Protein AF-A0A4P7YX03-F1 (afdb_monomer_lite)

Structure (mmCIF, N/CA/C/O backbone):
data_AF-A0A4P7YX03-F1
#
_entry.id   AF-A0A4P7YX03-F1
#
loop_
_atom_site.group_PDB
_atom_site.id
_atom_site.type_symbol
_atom_site.label_atom_id
_atom_site.label_alt_id
_atom_site.label_comp_id
_atom_site.label_asym_id
_atom_site.label_entity_id
_atom_site.label_seq_id
_atom_site.pdbx_PDB_ins_code
_atom_site.Cartn_x
_atom_site.Cartn_y
_ato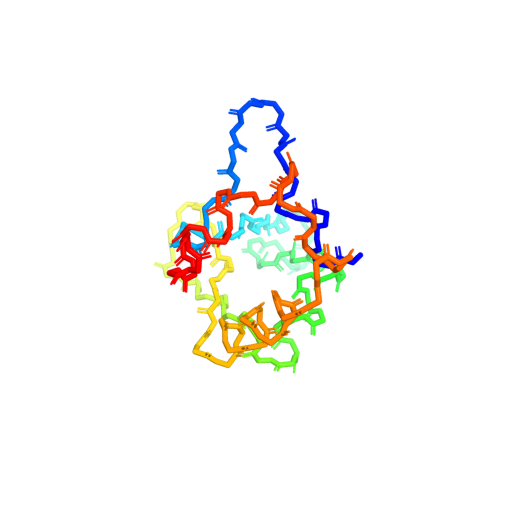m_site.Cartn_z
_atom_site.occupancy
_atom_site.B_iso_or_equiv
_atom_site.auth_seq_id
_atom_site.auth_comp_id
_atom_site.auth_asym_id
_atom_site.auth_atom_id
_atom_site.pdbx_PDB_model_num
ATOM 1 N N . MET A 1 1 ? 5.114 -8.126 6.058 1.00 57.94 1 MET A N 1
ATOM 2 C CA . MET A 1 1 ? 3.660 -7.830 6.099 1.00 57.94 1 MET A CA 1
ATOM 3 C C . MET A 1 1 ? 3.401 -6.475 5.451 1.00 57.94 1 MET A C 1
ATOM 5 O O . MET A 1 1 ? 4.294 -5.638 5.510 1.00 57.94 1 MET A O 1
ATOM 9 N N . ILE A 1 2 ? 2.209 -6.258 4.870 1.00 58.78 2 ILE A N 1
ATOM 10 C CA . ILE A 1 2 ? 1.804 -5.011 4.174 1.00 58.78 2 ILE A CA 1
ATOM 11 C C . ILE A 1 2 ? 2.054 -3.746 4.990 1.00 58.78 2 ILE A C 1
ATOM 13 O O . ILE A 1 2 ? 2.475 -2.726 4.461 1.00 58.78 2 ILE A O 1
ATOM 17 N N . ARG A 1 3 ? 1.865 -3.863 6.302 1.00 61.75 3 ARG A N 1
ATOM 18 C CA . ARG A 1 3 ? 2.038 -2.804 7.284 1.00 61.75 3 ARG A CA 1
ATOM 19 C C . ARG A 1 3 ? 3.400 -2.094 7.178 1.00 61.75 3 ARG A C 1
ATOM 21 O O . ARG A 1 3 ? 3.463 -0.878 7.287 1.00 61.75 3 ARG A O 1
ATOM 28 N N . ASN A 1 4 ? 4.475 -2.826 6.864 1.00 64.56 4 ASN A N 1
ATOM 29 C CA . ASN A 1 4 ? 5.830 -2.265 6.763 1.00 64.56 4 ASN A CA 1
ATOM 30 C C . ASN A 1 4 ? 6.021 -1.312 5.573 1.00 64.56 4 ASN A C 1
ATOM 32 O O . ASN A 1 4 ? 6.963 -0.519 5.597 1.00 64.56 4 ASN A O 1
ATOM 36 N N . GLU A 1 5 ? 5.164 -1.403 4.552 1.00 62.94 5 GLU A N 1
ATOM 37 C CA . GLU A 1 5 ? 5.178 -0.514 3.383 1.00 62.94 5 GLU A CA 1
ATOM 38 C C . GLU A 1 5 ? 4.503 0.839 3.679 1.00 62.94 5 GLU A C 1
ATOM 40 O O . GLU A 1 5 ? 4.740 1.806 2.962 1.00 62.94 5 GLU A O 1
ATOM 45 N N . PHE A 1 6 ? 3.702 0.921 4.752 1.00 61.50 6 PHE A N 1
ATOM 46 C CA . PHE A 1 6 ? 2.989 2.133 5.189 1.00 61.50 6 PHE A CA 1
ATOM 47 C C . PHE A 1 6 ? 3.537 2.726 6.489 1.00 61.50 6 PHE A C 1
ATOM 49 O O . PHE A 1 6 ? 3.014 3.711 6.998 1.00 61.50 6 PHE A O 1
ATOM 56 N N . MET A 1 7 ? 4.606 2.150 7.038 1.00 59.88 7 MET A N 1
ATOM 57 C CA . MET A 1 7 ? 5.297 2.746 8.174 1.00 59.88 7 MET A CA 1
ATOM 58 C C . MET A 1 7 ? 5.925 4.073 7.737 1.00 59.88 7 MET A C 1
ATOM 60 O O . MET A 1 7 ? 6.554 4.145 6.677 1.00 59.88 7 MET A O 1
ATOM 64 N N . VAL A 1 8 ? 5.786 5.116 8.557 1.00 57.00 8 VAL A N 1
ATOM 65 C CA . VAL A 1 8 ? 6.472 6.390 8.324 1.00 57.00 8 VAL A CA 1
ATOM 66 C C . VAL A 1 8 ? 7.975 6.123 8.295 1.00 57.00 8 VAL A C 1
ATOM 68 O O . VAL A 1 8 ? 8.571 5.724 9.294 1.00 57.00 8 VAL A O 1
ATOM 71 N N . ARG A 1 9 ? 8.602 6.338 7.138 1.00 53.00 9 ARG A N 1
ATOM 72 C CA . ARG A 1 9 ? 10.058 6.285 6.981 1.00 53.00 9 ARG A CA 1
ATOM 73 C C . ARG A 1 9 ? 10.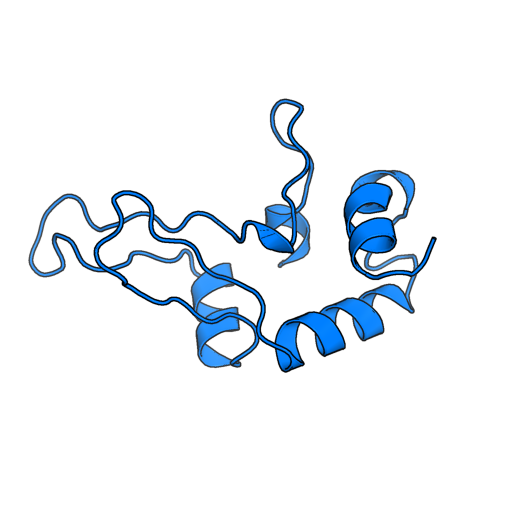537 7.670 6.589 1.00 53.00 9 ARG A C 1
ATOM 75 O O . ARG A 1 9 ? 9.981 8.279 5.680 1.00 53.00 9 ARG A O 1
ATOM 82 N N . PHE A 1 10 ? 11.554 8.167 7.291 1.00 46.00 10 PHE A N 1
ATOM 83 C CA . PHE A 1 10 ? 12.175 9.467 7.008 1.00 46.00 10 PHE A CA 1
ATOM 84 C C . PHE A 1 10 ? 11.184 10.653 7.001 1.00 46.00 10 PHE A C 1
ATOM 86 O O . PHE A 1 10 ? 11.326 11.581 6.213 1.00 46.00 10 PHE A O 1
ATOM 93 N N . GLY A 1 11 ? 10.166 10.618 7.871 1.00 46.66 11 GLY A N 1
ATOM 94 C CA . GLY A 1 11 ? 9.235 11.736 8.079 1.00 46.66 11 GLY A CA 1
ATOM 95 C C . GLY A 1 11 ? 8.119 11.886 7.038 1.00 46.66 11 GLY A C 1
ATOM 96 O O . GLY A 1 11 ? 7.313 12.805 7.160 1.00 46.66 11 GLY A O 1
ATOM 97 N N . GLN A 1 12 ? 8.020 10.994 6.045 1.00 49.28 12 GLN A N 1
ATOM 98 C CA . GLN A 1 12 ? 6.934 11.022 5.064 1.00 49.28 12 GLN A CA 1
ATOM 99 C C . GLN A 1 12 ? 6.002 9.823 5.254 1.00 49.28 12 GLN A C 1
ATOM 101 O O . GLN A 1 12 ? 6.393 8.672 5.065 1.00 49.28 12 GLN A O 1
ATOM 106 N N . ALA A 1 13 ? 4.759 10.106 5.643 1.00 56.62 13 ALA A N 1
ATOM 107 C CA . ALA A 1 13 ? 3.704 9.108 5.744 1.00 56.62 13 ALA A CA 1
ATOM 108 C C . ALA A 1 13 ? 3.286 8.642 4.332 1.00 56.62 13 ALA A C 1
ATOM 110 O O . ALA A 1 13 ? 2.874 9.480 3.516 1.00 56.62 13 ALA A O 1
ATOM 111 N N . PRO A 1 14 ? 3.421 7.346 3.992 1.00 63.81 14 PRO A N 1
ATOM 112 C CA . PRO A 1 14 ? 3.028 6.834 2.685 1.00 63.81 14 PRO A CA 1
ATOM 113 C C . PRO A 1 14 ? 1.519 6.987 2.494 1.00 63.81 14 PRO A C 1
ATOM 115 O O . PRO A 1 14 ? 0.729 6.379 3.208 1.00 63.81 14 PRO A O 1
ATOM 118 N N . ARG A 1 15 ? 1.109 7.799 1.515 1.00 74.62 15 ARG A N 1
ATOM 119 C CA . ARG A 1 15 ? -0.315 7.996 1.227 1.00 74.62 15 ARG A CA 1
ATOM 120 C C . ARG A 1 15 ? -0.881 6.867 0.378 1.00 74.62 15 ARG A C 1
ATOM 122 O O . ARG A 1 15 ? -0.294 6.537 -0.661 1.00 74.62 15 ARG A O 1
ATOM 129 N N . LEU A 1 16 ? -2.061 6.361 0.739 1.00 80.50 16 LEU A N 1
ATOM 130 C CA . LEU A 1 16 ? -2.768 5.332 -0.034 1.00 80.50 16 LEU A CA 1
ATOM 131 C C . LEU A 1 16 ? -3.035 5.821 -1.460 1.00 80.50 16 LEU A C 1
ATOM 133 O O . LEU A 1 16 ? -2.810 5.084 -2.422 1.00 80.50 16 LEU A O 1
ATOM 137 N N . LYS A 1 17 ? -3.435 7.094 -1.604 1.00 77.88 17 LYS A N 1
ATOM 138 C CA . LYS A 1 17 ? -3.751 7.696 -2.912 1.00 77.88 17 LYS A CA 1
ATOM 139 C C . LYS A 1 17 ? -2.561 7.770 -3.867 1.00 77.88 17 LYS A C 1
ATOM 141 O O . LYS A 1 17 ? -2.732 7.690 -5.080 1.00 77.88 17 LYS A O 1
ATOM 146 N N . THR A 1 18 ? -1.357 7.970 -3.332 1.00 80.50 18 THR A N 1
ATOM 147 C CA . THR A 1 18 ? -0.159 8.135 -4.161 1.00 80.50 18 THR A CA 1
ATOM 148 C C . THR A 1 18 ? 0.352 6.773 -4.627 1.00 80.50 18 THR A C 1
ATOM 150 O O . THR A 1 18 ? 0.926 6.677 -5.709 1.00 80.50 18 THR A O 1
ATOM 153 N N . GLY A 1 19 ? 0.110 5.712 -3.853 1.00 8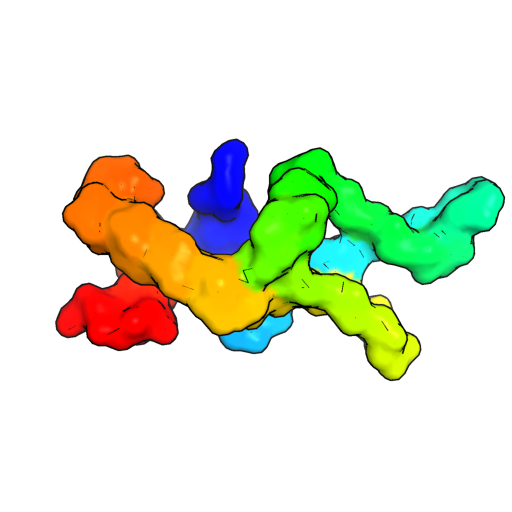4.44 19 GLY A N 1
ATOM 154 C CA . GLY A 1 19 ? 0.574 4.361 -4.149 1.00 84.44 19 GLY A CA 1
ATOM 155 C C . GLY A 1 19 ? 2.052 4.137 -3.818 1.00 84.44 19 GLY A C 1
ATOM 156 O O . GLY A 1 19 ? 2.821 5.076 -3.579 1.00 84.44 19 GLY A O 1
ATOM 157 N N . ILE A 1 20 ? 2.446 2.868 -3.822 1.00 85.69 20 ILE A N 1
ATOM 158 C CA . ILE A 1 20 ? 3.772 2.387 -3.429 1.00 85.69 20 ILE A CA 1
ATOM 159 C C . ILE A 1 20 ? 4.706 2.434 -4.641 1.00 85.69 20 ILE A C 1
ATOM 161 O O . ILE A 1 20 ? 4.366 1.926 -5.709 1.00 85.69 20 ILE A O 1
ATOM 165 N N . LEU A 1 21 ? 5.886 3.040 -4.492 1.00 86.94 21 LEU A N 1
ATOM 166 C CA . LEU A 1 21 ? 6.877 3.100 -5.568 1.00 86.94 21 LEU A CA 1
ATOM 167 C C . LEU A 1 21 ? 7.419 1.698 -5.877 1.00 86.94 21 LEU A C 1
ATOM 169 O O . LEU A 1 21 ? 7.925 1.010 -4.992 1.00 86.94 21 LEU A O 1
ATOM 173 N N . VAL A 1 22 ? 7.374 1.307 -7.147 1.00 88.62 22 VAL A N 1
ATOM 174 C CA . VAL A 1 22 ? 7.942 0.056 -7.647 1.00 88.62 22 VAL A CA 1
ATOM 175 C C . VAL A 1 22 ? 9.144 0.378 -8.524 1.00 88.62 22 VAL A C 1
ATOM 177 O O . VAL A 1 22 ? 9.067 1.163 -9.466 1.00 88.62 22 VAL A O 1
ATOM 180 N N . LYS A 1 23 ? 10.290 -0.225 -8.202 1.00 88.81 23 LYS A N 1
ATOM 181 C CA . LYS A 1 23 ? 11.512 -0.068 -8.999 1.00 88.81 23 LYS A CA 1
ATOM 182 C C . LYS A 1 23 ? 11.387 -0.832 -10.315 1.00 88.81 23 LYS A C 1
ATOM 184 O O . LYS A 1 23 ? 10.589 -1.757 -10.431 1.00 88.81 23 LYS A O 1
ATOM 189 N N . ARG A 1 24 ? 12.229 -0.486 -11.286 1.00 90.06 24 ARG A N 1
ATOM 190 C CA . ARG A 1 24 ? 12.429 -1.270 -12.510 1.00 90.06 24 ARG A CA 1
ATOM 191 C C . ARG A 1 24 ? 13.741 -2.041 -12.434 1.00 90.06 24 ARG A C 1
ATOM 193 O O . ARG A 1 24 ? 14.658 -1.652 -11.706 1.00 90.06 24 ARG A O 1
ATOM 200 N N . TRP A 1 25 ? 13.848 -3.125 -13.191 1.00 90.62 25 TRP A N 1
ATOM 201 C CA . TRP A 1 25 ? 15.139 -3.771 -13.414 1.00 90.62 25 TRP A CA 1
ATOM 202 C C . TRP A 1 25 ? 16.068 -2.819 -14.171 1.00 90.62 25 TRP A C 1
ATOM 204 O O . TRP A 1 25 ? 15.749 -2.370 -15.270 1.00 90.62 25 TRP A O 1
ATOM 214 N N . ALA A 1 26 ? 17.223 -2.509 -13.584 1.00 89.62 26 ALA A N 1
ATOM 215 C CA . ALA A 1 26 ? 18.202 -1.617 -14.204 1.00 89.62 26 ALA A CA 1
ATOM 216 C C . ALA A 1 26 ? 18.961 -2.289 -15.366 1.00 89.62 26 ALA A C 1
ATOM 218 O O . ALA A 1 26 ? 19.364 -1.620 -16.318 1.00 89.62 26 ALA A O 1
ATOM 219 N N . THR A 1 27 ? 19.150 -3.610 -15.296 1.00 91.75 27 THR A N 1
ATOM 220 C CA . THR A 1 27 ? 19.969 -4.406 -16.223 1.00 91.75 27 THR A CA 1
ATOM 221 C C . THR A 1 27 ? 19.393 -5.816 -16.412 1.00 91.75 27 THR A C 1
ATOM 223 O O . THR A 1 27 ? 18.467 -6.217 -15.703 1.00 91.75 27 THR A O 1
ATOM 226 N N . GLY A 1 28 ? 19.952 -6.566 -17.369 1.00 94.00 28 GLY A N 1
ATOM 227 C CA . GLY A 1 28 ? 19.587 -7.956 -17.659 1.00 94.00 28 GLY A CA 1
ATOM 228 C C . GLY A 1 28 ? 18.395 -8.113 -18.616 1.00 94.00 28 GLY A C 1
ATOM 229 O O . GLY A 1 28 ? 17.900 -7.118 -19.146 1.00 94.00 28 GLY A O 1
ATOM 230 N N . PRO A 1 29 ? 17.915 -9.353 -18.832 1.00 94.06 29 PRO A N 1
ATOM 231 C CA . PRO A 1 29 ? 16.834 -9.652 -19.782 1.00 94.06 29 PRO A CA 1
ATOM 232 C C . PRO A 1 29 ? 15.515 -8.933 -19.473 1.00 94.06 29 PRO A C 1
ATOM 234 O O . PRO A 1 29 ? 14.752 -8.609 -20.375 1.00 94.06 29 PRO A O 1
ATOM 237 N N . ASN A 1 30 ? 15.276 -8.627 -18.196 1.00 90.31 30 ASN A N 1
ATOM 238 C CA . ASN A 1 30 ? 14.075 -7.932 -17.738 1.00 90.31 30 ASN A CA 1
ATOM 239 C C . ASN A 1 30 ? 14.261 -6.412 -17.638 1.00 90.31 30 ASN A C 1
ATOM 241 O O . ASN A 1 30 ? 13.429 -5.744 -17.029 1.00 90.31 30 ASN A O 1
ATOM 245 N N . LYS A 1 31 ? 15.354 -5.845 -18.173 1.00 92.12 31 LYS A N 1
ATOM 246 C CA . LYS A 1 31 ? 15.653 -4.408 -18.073 1.00 92.12 31 LYS A CA 1
ATOM 247 C C . LYS A 1 31 ? 14.446 -3.558 -18.484 1.00 92.12 31 LYS A C 1
ATOM 249 O O . LYS A 1 31 ? 13.822 -3.796 -19.510 1.00 92.12 31 LYS A O 1
ATOM 254 N N . GLY A 1 32 ? 14.140 -2.550 -17.669 1.00 88.00 32 GLY A N 1
ATOM 255 C CA . GLY A 1 32 ?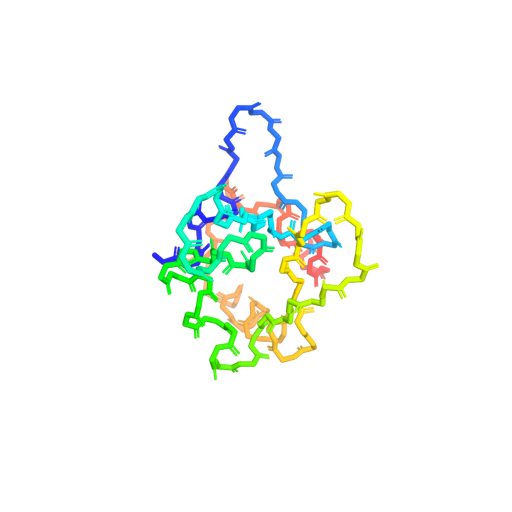 13.003 -1.650 -17.874 1.00 88.00 32 GLY A CA 1
ATOM 256 C C . GLY A 1 32 ? 11.667 -2.202 -17.373 1.00 88.00 32 GLY A C 1
ATOM 257 O O . GLY A 1 32 ? 10.761 -1.413 -17.105 1.00 88.00 32 GLY A O 1
ATOM 258 N N . GLN A 1 33 ? 11.546 -3.511 -17.149 1.00 89.38 33 GLN A N 1
ATOM 259 C CA . GLN A 1 33 ? 10.322 -4.096 -16.610 1.00 89.38 33 GLN A CA 1
ATOM 260 C C . GLN A 1 33 ? 10.155 -3.786 -15.113 1.00 89.38 33 GLN A C 1
ATOM 262 O O . GLN A 1 33 ? 11.153 -3.578 -14.403 1.00 89.38 33 GLN A O 1
ATOM 267 N N . PRO A 1 34 ? 8.908 -3.782 -14.610 1.00 90.38 34 PRO A N 1
ATOM 268 C CA . PRO A 1 34 ? 8.623 -3.681 -13.186 1.00 90.38 34 PRO A CA 1
ATOM 269 C C . PRO A 1 34 ? 9.366 -4.728 -12.345 1.00 90.38 34 PRO A C 1
ATOM 271 O O . PRO A 1 34 ? 9.461 -5.899 -12.707 1.00 90.38 34 PRO A O 1
ATOM 274 N N . LYS A 1 35 ? 9.867 -4.305 -11.184 1.00 91.81 35 LYS A N 1
ATOM 275 C CA . LYS A 1 35 ? 10.525 -5.151 -10.181 1.00 91.81 35 LYS A CA 1
ATOM 276 C C . LYS A 1 35 ? 9.869 -4.948 -8.807 1.00 91.81 35 LYS A C 1
ATOM 278 O O . LYS A 1 35 ? 10.466 -4.311 -7.930 1.00 91.81 35 LYS A O 1
ATOM 283 N N . PRO A 1 36 ? 8.631 -5.431 -8.601 1.00 89.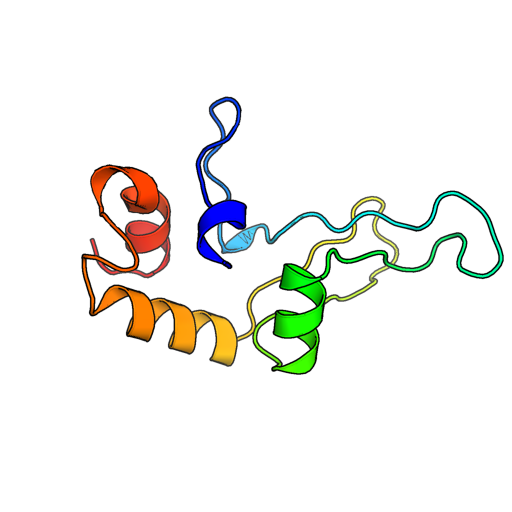19 36 PRO A N 1
ATOM 284 C CA . PRO A 1 36 ? 8.005 -5.411 -7.284 1.00 89.19 36 PRO A CA 1
ATOM 285 C C . PRO A 1 36 ? 8.768 -6.319 -6.308 1.00 89.19 36 PRO A C 1
ATOM 287 O O . PRO A 1 36 ? 9.284 -7.373 -6.676 1.00 89.19 36 PRO A O 1
ATOM 290 N N . GLY A 1 37 ? 8.852 -5.905 -5.041 1.00 87.44 37 GLY A N 1
ATOM 291 C CA . GLY A 1 37 ? 9.304 -6.796 -3.970 1.00 87.44 37 GLY A CA 1
ATOM 292 C C . GLY A 1 37 ? 8.268 -7.892 -3.698 1.00 87.44 37 GLY A C 1
ATOM 293 O O . GLY A 1 37 ? 7.098 -7.723 -4.032 1.00 87.44 37 GLY A O 1
ATOM 294 N N . ALA A 1 38 ? 8.665 -8.987 -3.043 1.00 88.06 38 ALA A N 1
ATOM 295 C CA . ALA A 1 38 ? 7.799 -10.156 -2.820 1.00 88.06 38 ALA A CA 1
ATOM 296 C C . ALA A 1 38 ? 6.437 -9.820 -2.175 1.00 88.06 38 ALA A C 1
ATOM 298 O O . ALA A 1 38 ? 5.414 -10.387 -2.545 1.00 88.06 38 ALA A O 1
ATOM 299 N N . VAL A 1 39 ? 6.410 -8.860 -1.244 1.00 85.00 39 VAL A N 1
ATOM 300 C CA . VAL A 1 39 ? 5.173 -8.402 -0.588 1.00 85.00 39 VAL A CA 1
ATOM 301 C C . VAL A 1 39 ? 4.236 -7.706 -1.580 1.00 85.00 39 VAL A C 1
ATOM 303 O O . VAL A 1 39 ? 3.047 -8.009 -1.605 1.00 85.00 39 VAL A O 1
ATOM 306 N N . ILE A 1 40 ? 4.773 -6.804 -2.407 1.00 87.94 40 ILE A N 1
ATOM 307 C CA . ILE A 1 40 ? 4.011 -6.092 -3.442 1.00 87.94 40 ILE A CA 1
ATOM 308 C C . ILE A 1 40 ? 3.536 -7.086 -4.503 1.00 87.94 40 ILE A C 1
ATOM 310 O O . ILE A 1 40 ? 2.366 -7.052 -4.869 1.00 87.94 40 ILE A O 1
ATOM 314 N N . GLN A 1 41 ? 4.403 -8.005 -4.943 1.00 91.31 41 GLN A N 1
ATOM 315 C CA . GLN A 1 41 ? 4.041 -9.043 -5.910 1.00 91.31 41 GLN A CA 1
ATOM 316 C C . GLN A 1 41 ? 2.867 -9.886 -5.399 1.00 91.31 41 GLN A C 1
ATOM 318 O O . GLN A 1 41 ? 1.851 -9.967 -6.075 1.00 91.31 41 GLN A O 1
ATOM 323 N N . GLY A 1 42 ? 2.923 -10.380 -4.159 1.00 90.25 42 GLY A N 1
ATOM 324 C CA . GLY A 1 42 ? 1.816 -11.150 -3.585 1.00 90.25 42 GLY A CA 1
ATOM 325 C C . GLY A 1 42 ? 0.497 -10.369 -3.463 1.00 90.25 42 GLY A C 1
ATOM 326 O O . GLY A 1 42 ? -0.571 -10.973 -3.441 1.00 90.25 42 GLY A O 1
ATOM 327 N N . MET A 1 43 ? 0.529 -9.035 -3.388 1.00 90.31 43 MET A N 1
ATOM 328 C CA . MET A 1 43 ? -0.686 -8.206 -3.426 1.00 90.31 43 MET A CA 1
ATOM 329 C C . MET A 1 43 ? -1.212 -7.983 -4.835 1.00 90.31 43 MET A C 1
ATOM 331 O O . MET A 1 43 ? -2.428 -7.916 -5.005 1.00 90.31 43 MET A O 1
ATOM 335 N N . LEU A 1 44 ? -0.317 -7.863 -5.817 1.00 92.44 44 LEU A N 1
ATOM 336 C CA . LEU A 1 44 ? -0.680 -7.827 -7.232 1.00 92.44 44 LEU A CA 1
ATOM 337 C C . LEU A 1 44 ? -1.345 -9.149 -7.629 1.00 92.44 44 LEU A C 1
ATOM 339 O O . LEU A 1 44 ? -2.442 -9.129 -8.177 1.00 92.44 44 LEU A O 1
ATOM 343 N N . ASP A 1 45 ? -0.756 -10.282 -7.237 1.00 94.25 45 ASP A N 1
ATOM 344 C CA . ASP A 1 45 ? -1.283 -11.625 -7.519 1.00 94.25 45 ASP A CA 1
ATOM 345 C C . ASP A 1 45 ? -2.679 -11.844 -6.908 1.00 94.25 45 ASP A C 1
ATOM 347 O O . ASP A 1 45 ? -3.514 -12.550 -7.466 1.00 94.25 45 ASP A O 1
ATOM 351 N N . ARG A 1 46 ? -2.957 -11.206 -5.763 1.00 92.62 46 ARG A N 1
ATOM 352 C CA . ARG A 1 46 ? -4.263 -11.234 -5.079 1.00 92.62 46 ARG A CA 1
ATOM 353 C C . ARG A 1 46 ? -5.234 -10.147 -5.559 1.00 92.62 46 ARG A C 1
ATOM 355 O O . ARG A 1 46 ? -6.321 -10.027 -4.999 1.00 92.62 46 ARG A O 1
ATOM 362 N N . GLY A 1 47 ? -4.847 -9.312 -6.525 1.00 93.69 47 GLY A N 1
ATOM 363 C CA . GLY A 1 47 ? -5.671 -8.210 -7.035 1.00 93.69 47 GLY A CA 1
ATOM 364 C C . GLY A 1 47 ? -5.931 -7.079 -6.029 1.00 93.69 47 GLY A C 1
ATOM 365 O O . GLY A 1 47 ? -6.867 -6.295 -6.202 1.00 93.69 47 GLY A O 1
ATOM 366 N N . LEU A 1 48 ? -5.132 -6.980 -4.962 1.00 90.25 48 LEU A N 1
ATOM 367 C CA . LEU A 1 48 ? -5.248 -5.930 -3.940 1.00 90.25 48 LEU A CA 1
ATOM 368 C C . LEU A 1 48 ? -4.555 -4.636 -4.376 1.00 90.25 48 LEU A C 1
ATOM 370 O O . LEU A 1 48 ? -4.980 -3.539 -4.012 1.00 90.25 48 LEU A O 1
ATOM 374 N N . LEU A 1 49 ? -3.501 -4.767 -5.177 1.00 91.56 49 LEU A N 1
ATOM 375 C CA . LEU A 1 49 ? -2.861 -3.658 -5.867 1.00 91.56 49 LEU A CA 1
ATOM 376 C C . LEU A 1 49 ? -3.038 -3.830 -7.376 1.00 91.56 49 LEU A C 1
ATOM 378 O O . LEU A 1 49 ? -3.149 -4.947 -7.875 1.00 91.56 49 LEU A O 1
ATOM 382 N N . GLU A 1 50 ? -3.012 -2.721 -8.100 1.00 93.06 50 GLU A N 1
ATOM 383 C CA . GLU A 1 50 ? -2.771 -2.693 -9.537 1.00 93.06 50 GLU A CA 1
ATOM 384 C C . GLU A 1 50 ? -1.473 -1.935 -9.818 1.00 93.06 50 GLU A C 1
ATOM 386 O O . GLU A 1 50 ? -1.157 -0.937 -9.163 1.00 93.06 50 GLU A O 1
ATOM 391 N N . LEU A 1 51 ? -0.713 -2.413 -10.800 1.00 91.00 51 LEU A N 1
ATOM 392 C CA . LEU A 1 51 ? 0.515 -1.782 -11.266 1.00 91.00 51 LEU A CA 1
ATOM 393 C C . LEU A 1 51 ? 0.353 -1.446 -12.742 1.00 91.00 51 LEU A C 1
ATOM 395 O O . LEU A 1 51 ? 0.575 -2.293 -13.603 1.00 91.00 51 LEU A O 1
ATOM 399 N N . ARG A 1 52 ? -0.075 -0.217 -13.031 1.00 84.12 52 ARG A N 1
ATOM 400 C CA . ARG A 1 52 ? -0.175 0.265 -14.410 1.00 84.12 52 ARG A CA 1
ATOM 401 C C . ARG A 1 52 ? 1.154 0.863 -14.827 1.00 84.12 52 ARG A C 1
ATOM 403 O O . ARG A 1 52 ? 1.653 1.767 -14.162 1.00 84.12 52 ARG A O 1
ATOM 410 N N . ASP A 1 53 ? 1.705 0.345 -15.915 1.00 80.81 53 ASP A N 1
ATOM 411 C CA . ASP A 1 53 ? 2.833 0.958 -16.597 1.00 80.81 53 ASP A CA 1
ATOM 412 C C . ASP A 1 53 ? 2.292 1.907 -17.668 1.00 80.81 53 ASP A C 1
ATOM 414 O O . ASP A 1 53 ? 1.934 1.494 -18.767 1.00 80.81 53 ASP A O 1
ATOM 418 N N . ASP A 1 54 ? 2.148 3.176 -17.303 1.00 80.00 54 ASP A N 1
ATOM 419 C CA . ASP A 1 54 ? 1.684 4.260 -18.174 1.00 80.00 54 ASP A CA 1
ATOM 420 C C . ASP A 1 54 ? 2.846 4.969 -18.893 1.00 80.00 54 ASP A C 1
ATOM 422 O O . ASP A 1 54 ? 2.669 6.047 -19.459 1.00 80.00 54 ASP A O 1
ATOM 426 N N . GLY A 1 55 ? 4.051 4.388 -18.858 1.00 72.56 55 GLY A N 1
ATOM 427 C CA . GLY A 1 55 ? 5.260 5.013 -19.388 1.00 72.56 55 GLY A CA 1
ATOM 428 C C . GLY A 1 55 ? 5.797 6.155 -18.520 1.00 72.56 55 GLY A C 1
ATOM 429 O O . GLY A 1 55 ? 6.781 6.792 -18.901 1.00 72.56 55 GLY A O 1
ATOM 430 N N . ALA A 1 56 ? 5.210 6.419 -17.344 1.00 76.44 56 ALA A N 1
ATOM 431 C CA . ALA A 1 56 ? 5.745 7.409 -16.424 1.00 76.44 56 ALA A CA 1
ATOM 432 C C . ALA A 1 56 ? 7.130 7.003 -15.897 1.00 76.44 56 ALA A C 1
ATOM 434 O O . ALA A 1 56 ? 7.460 5.823 -15.718 1.00 76.44 56 ALA A O 1
ATOM 435 N N . HIS A 1 57 ? 7.928 8.024 -15.566 1.00 73.81 57 HIS A N 1
ATOM 436 C CA . HIS A 1 57 ? 9.259 7.841 -14.987 1.00 73.81 57 HIS A CA 1
ATOM 437 C C . HIS A 1 57 ? 9.216 7.018 -13.685 1.00 73.81 57 HIS A C 1
ATOM 439 O O . HIS A 1 57 ? 10.091 6.188 -13.440 1.00 73.81 57 HIS A O 1
ATOM 445 N N . TRP A 1 58 ? 8.164 7.195 -12.876 1.00 80.44 58 TRP A N 1
ATOM 446 C CA . TRP A 1 58 ? 7.953 6.459 -11.630 1.00 80.44 58 TRP A CA 1
ATOM 447 C C . TRP A 1 58 ? 6.783 5.489 -11.741 1.00 80.44 58 TRP A C 1
ATOM 449 O O . TRP A 1 58 ? 5.633 5.906 -11.846 1.00 80.44 58 TRP A O 1
ATOM 459 N N . LEU A 1 59 ? 7.074 4.196 -11.613 1.00 88.38 59 LEU A N 1
ATOM 460 C CA . LEU A 1 59 ? 6.057 3.156 -11.580 1.00 88.38 59 LEU A CA 1
ATOM 461 C C . LEU A 1 59 ? 5.486 3.019 -10.162 1.00 88.38 59 LEU A C 1
ATOM 463 O O . LEU A 1 59 ? 6.241 2.888 -9.196 1.00 88.38 59 LEU A O 1
ATOM 467 N N . ARG A 1 60 ? 4.158 3.050 -10.013 1.00 87.94 60 ARG A N 1
ATOM 468 C CA . ARG A 1 60 ? 3.506 2.996 -8.696 1.00 87.94 60 ARG A CA 1
ATOM 469 C C . ARG A 1 60 ? 2.400 1.952 -8.637 1.00 87.94 60 ARG A C 1
ATOM 471 O O . ARG A 1 60 ? 1.477 1.988 -9.444 1.00 87.94 60 ARG A O 1
ATOM 478 N N . ALA A 1 61 ? 2.468 1.075 -7.639 1.00 89.94 61 ALA A N 1
ATOM 479 C CA . ALA A 1 61 ? 1.390 0.153 -7.312 1.00 89.94 61 ALA A CA 1
ATOM 480 C C . ALA A 1 61 ? 0.321 0.888 -6.494 1.00 89.94 61 ALA A C 1
ATOM 482 O O . ALA A 1 61 ? 0.633 1.491 -5.464 1.00 89.94 61 ALA A O 1
ATOM 483 N N . ARG A 1 62 ? -0.933 0.860 -6.941 1.00 89.75 62 ARG A N 1
ATOM 484 C CA . ARG A 1 62 ? -2.057 1.551 -6.290 1.00 89.75 62 ARG A CA 1
ATOM 485 C C . ARG A 1 62 ? -3.074 0.543 -5.789 1.00 89.75 62 ARG A C 1
ATOM 487 O O . ARG A 1 62 ? -3.245 -0.504 -6.401 1.00 89.75 62 ARG A O 1
ATOM 494 N N . PHE A 1 63 ? -3.751 0.852 -4.687 1.00 88.62 63 PHE A N 1
ATOM 495 C CA . PHE A 1 63 ? -4.810 -0.022 -4.197 1.00 88.62 63 PHE A CA 1
ATOM 496 C C . PHE A 1 63 ? -5.979 -0.073 -5.164 1.00 88.62 63 PHE A C 1
ATOM 498 O O . PHE A 1 63 ? -6.500 0.956 -5.594 1.00 88.62 63 PHE A O 1
ATOM 505 N N . THR A 1 64 ? -6.428 -1.291 -5.440 1.00 91.69 64 THR A N 1
ATOM 506 C CA . THR A 1 64 ? -7.713 -1.516 -6.088 1.00 91.69 64 THR A CA 1
ATOM 507 C C . THR A 1 64 ? -8.844 -1.259 -5.090 1.00 91.69 64 THR A C 1
ATOM 509 O O . THR A 1 64 ? -8.630 -1.134 -3.879 1.00 91.69 64 THR A O 1
ATOM 512 N N . LYS A 1 65 ? -10.092 -1.249 -5.572 1.00 91.25 65 LYS A N 1
ATOM 513 C CA . LYS A 1 65 ? -11.267 -1.214 -4.685 1.00 91.25 65 LYS A CA 1
ATOM 514 C C . LYS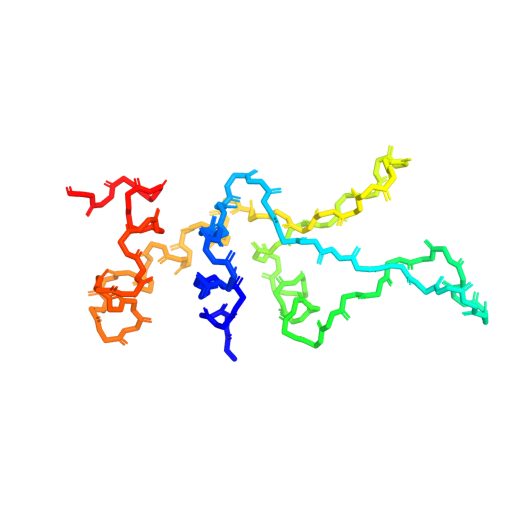 A 1 65 ? -11.259 -2.374 -3.678 1.00 91.25 65 LYS A C 1
ATOM 516 O O . LYS A 1 65 ? -11.572 -2.155 -2.509 1.00 91.25 65 LYS A O 1
ATOM 521 N N . ALA A 1 66 ? -10.859 -3.571 -4.119 1.00 90.44 66 ALA A N 1
ATOM 522 C CA . ALA A 1 66 ? -10.738 -4.755 -3.270 1.00 90.44 66 ALA A CA 1
ATOM 523 C C . ALA A 1 66 ? -9.616 -4.599 -2.233 1.00 90.44 66 ALA A C 1
ATOM 525 O O . ALA A 1 66 ? -9.821 -4.894 -1.059 1.00 90.44 66 ALA A O 1
ATOM 526 N N . GLY A 1 67 ? -8.468 -4.046 -2.633 1.00 89.69 67 GLY A N 1
ATOM 527 C CA . GLY A 1 67 ? -7.371 -3.733 -1.720 1.00 89.69 67 GLY A CA 1
ATOM 528 C C . GLY A 1 67 ? -7.756 -2.744 -0.623 1.00 89.69 67 GLY A C 1
ATOM 529 O O . GLY A 1 67 ? -7.475 -2.987 0.548 1.00 89.69 67 GLY A O 1
ATOM 530 N N . LEU A 1 68 ? -8.463 -1.666 -0.977 1.00 89.25 68 LEU A N 1
ATOM 531 C CA . LEU A 1 68 ? -8.978 -0.711 0.008 1.00 89.25 68 LEU A CA 1
ATOM 532 C C . LEU A 1 68 ? -10.019 -1.345 0.941 1.00 89.25 68 LEU A C 1
ATOM 534 O O . LEU A 1 68 ? -10.054 -1.020 2.124 1.00 89.25 68 LEU A O 1
ATOM 538 N N . ALA A 1 69 ? -10.870 -2.243 0.435 1.00 89.44 69 ALA A N 1
ATOM 539 C CA . ALA A 1 69 ? -11.838 -2.960 1.264 1.00 89.44 69 ALA A CA 1
ATOM 540 C C . ALA A 1 69 ? -11.144 -3.904 2.258 1.00 89.44 69 ALA A C 1
ATOM 542 O O . ALA A 1 69 ? -11.479 -3.889 3.439 1.00 89.44 69 ALA A O 1
ATOM 543 N N . ALA A 1 70 ? -10.129 -4.645 1.808 1.00 87.69 70 ALA A N 1
ATOM 544 C CA . ALA A 1 70 ? -9.309 -5.485 2.677 1.00 87.69 70 ALA A CA 1
ATOM 545 C C . ALA A 1 70 ? -8.579 -4.658 3.747 1.00 87.69 70 ALA A C 1
ATOM 547 O O . ALA A 1 70 ? -8.514 -5.067 4.904 1.00 87.69 70 ALA A O 1
ATOM 548 N N . LEU A 1 71 ? -8.079 -3.471 3.387 1.00 86.31 71 LEU A N 1
ATOM 549 C CA . LEU A 1 71 ? -7.429 -2.570 4.337 1.00 86.31 71 LEU A CA 1
ATOM 550 C C . LEU A 1 71 ? -8.417 -2.016 5.376 1.00 86.31 71 LEU A C 1
ATOM 552 O O . LEU A 1 71 ? -8.083 -1.964 6.556 1.00 86.31 71 LEU A O 1
ATOM 556 N N . ARG A 1 72 ? -9.648 -1.670 4.968 1.00 87.62 72 ARG A N 1
ATOM 557 C CA . ARG A 1 72 ? -10.726 -1.279 5.896 1.00 87.62 72 ARG A CA 1
ATOM 558 C C . ARG A 1 72 ? -11.108 -2.401 6.853 1.00 87.62 72 ARG A C 1
ATOM 560 O O . ARG A 1 72 ? -11.288 -2.128 8.031 1.00 87.62 72 ARG A O 1
ATOM 567 N N . HIS A 1 73 ? -11.206 -3.636 6.367 1.00 88.50 73 HIS A N 1
ATOM 568 C CA . HIS A 1 73 ? -11.484 -4.787 7.225 1.00 88.50 73 HIS A CA 1
ATOM 569 C C . HIS A 1 73 ? -10.343 -5.022 8.224 1.00 88.50 73 HIS A C 1
ATOM 571 O O . HIS A 1 73 ? -10.581 -5.189 9.411 1.00 88.50 73 HIS A O 1
ATOM 577 N N . MET A 1 74 ? -9.085 -4.919 7.782 1.00 84.62 74 MET A N 1
ATOM 578 C CA . MET A 1 74 ? -7.928 -4.994 8.681 1.00 84.62 74 MET A CA 1
ATOM 579 C C . MET A 1 74 ? -7.942 -3.882 9.743 1.00 84.62 74 MET A C 1
ATOM 581 O O . MET A 1 74 ? -7.553 -4.121 10.879 1.00 84.62 74 MET A O 1
ATOM 585 N N . ALA A 1 75 ? -8.431 -2.688 9.397 1.00 85.62 75 ALA A N 1
ATOM 586 C CA . ALA A 1 75 ? -8.601 -1.576 10.330 1.00 85.62 75 ALA A CA 1
ATOM 587 C C . ALA A 1 75 ? -9.716 -1.793 11.375 1.00 85.62 75 ALA A C 1
ATOM 589 O O . ALA A 1 75 ? -9.913 -0.930 12.225 1.00 85.62 75 ALA A O 1
ATOM 590 N N . GLU A 1 76 ? -10.488 -2.885 11.312 1.00 86.94 76 GLU A N 1
ATOM 591 C CA . GLU A 1 76 ? -11.437 -3.268 12.375 1.00 86.94 76 GLU A CA 1
ATOM 592 C C . GLU A 1 76 ? -10.724 -3.865 13.587 1.00 86.94 76 GLU A C 1
ATOM 594 O O . GLU A 1 76 ? -11.268 -3.816 14.686 1.00 86.94 76 GLU A O 1
ATOM 599 N N . ASP A 1 77 ? -9.502 -4.375 13.406 1.00 86.75 77 ASP A N 1
ATOM 600 C CA . ASP A 1 77 ? -8.633 -4.809 14.494 1.00 86.75 77 ASP A CA 1
ATOM 601 C C . ASP A 1 77 ? -7.584 -3.719 14.800 1.00 86.75 77 ASP A C 1
ATOM 603 O O . ASP A 1 77 ? -6.624 -3.543 14.036 1.00 86.75 77 ASP A O 1
ATOM 607 N N . PRO A 1 78 ? -7.690 -3.012 15.944 1.00 81.06 78 PRO A N 1
ATOM 608 C CA . PRO A 1 78 ? -6.719 -1.996 16.348 1.00 81.06 78 PRO A CA 1
ATOM 609 C C . PRO A 1 78 ? -5.292 -2.536 16.507 1.00 81.06 78 PRO A C 1
ATOM 611 O O . PRO A 1 78 ? -4.335 -1.767 16.474 1.00 81.06 78 PRO A O 1
ATOM 614 N N . ARG A 1 79 ? -5.115 -3.853 16.682 1.00 84.00 79 ARG A N 1
ATOM 615 C CA . ARG A 1 79 ? -3.787 -4.482 16.768 1.00 84.00 79 ARG A CA 1
ATOM 616 C C . ARG A 1 79 ? -3.135 -4.632 15.397 1.00 84.00 79 ARG A C 1
ATOM 618 O O . ARG A 1 79 ? -1.905 -4.640 15.303 1.00 84.00 79 ARG A O 1
ATOM 625 N N . ALA A 1 80 ? -3.934 -4.738 14.337 1.00 81.38 80 ALA A N 1
ATOM 626 C CA . ALA A 1 80 ? -3.441 -4.866 12.973 1.00 81.38 80 ALA A CA 1
ATOM 627 C C . ALA A 1 80 ? -2.975 -3.515 12.402 1.00 81.38 80 ALA A C 1
ATOM 629 O O . ALA A 1 80 ? -1.943 -3.460 11.724 1.00 81.38 80 ALA A O 1
ATOM 630 N N . LEU A 1 81 ? -3.682 -2.427 12.735 1.00 81.31 81 LEU A N 1
ATOM 631 C CA . LEU A 1 81 ? -3.305 -1.042 12.423 1.00 81.31 81 LEU A CA 1
ATOM 632 C C . LEU A 1 81 ? -3.348 -0.155 13.682 1.00 81.31 81 LEU A C 1
ATOM 634 O O . LEU A 1 81 ? -4.296 0.611 13.855 1.00 81.31 81 LEU A O 1
ATOM 638 N N . PRO A 1 82 ? -2.321 -0.221 14.552 1.00 83.88 82 PRO A N 1
ATOM 639 C CA . PRO A 1 82 ? -2.247 0.620 15.742 1.00 83.88 82 PRO A CA 1
ATOM 640 C C . PRO A 1 82 ? -2.311 2.115 15.383 1.00 83.88 82 PRO A C 1
ATOM 642 O O . PRO A 1 82 ? -1.438 2.589 14.646 1.00 83.88 82 PRO A O 1
ATOM 645 N N . PRO A 1 83 ? -3.281 2.887 15.908 1.00 80.25 83 PRO A N 1
ATOM 646 C CA . PRO A 1 83 ? -3.458 4.291 15.532 1.00 80.25 83 PRO A CA 1
ATOM 647 C C . PRO A 1 83 ? -2.198 5.145 15.718 1.00 80.25 83 PRO A C 1
ATOM 649 O O . PRO A 1 83 ? -1.881 5.960 14.861 1.00 80.25 83 PRO A O 1
ATOM 652 N N . GLY A 1 84 ? -1.399 4.890 16.762 1.00 82.44 84 GLY A N 1
ATOM 653 C CA . GLY A 1 84 ? -0.153 5.629 17.012 1.00 82.44 84 GLY A CA 1
ATOM 654 C C . GLY A 1 84 ? 0.872 5.582 15.866 1.00 82.44 84 GLY A C 1
ATOM 655 O O . GLY A 1 84 ? 1.648 6.518 15.707 1.00 82.44 84 GLY A O 1
ATOM 656 N N . GLU A 1 85 ? 0.858 4.530 15.041 1.00 77.94 85 GLU A N 1
ATOM 657 C CA . GLU A 1 85 ? 1.745 4.380 13.877 1.00 77.94 85 GLU A CA 1
ATOM 658 C C . GLU A 1 85 ? 1.019 4.620 12.539 1.00 77.94 85 GLU A C 1
ATOM 660 O O . GLU A 1 85 ? 1.636 5.060 11.565 1.00 77.94 85 GLU A O 1
ATOM 665 N N . TYR A 1 86 ? -0.287 4.331 12.479 1.00 80.88 86 TYR A N 1
ATOM 666 C CA . TYR A 1 86 ? -1.068 4.277 11.236 1.00 80.88 86 TYR A CA 1
ATOM 667 C C . TYR A 1 86 ? -2.239 5.269 11.189 1.00 80.88 86 TYR A C 1
ATOM 669 O O . TYR A 1 86 ? -3.091 5.125 10.316 1.00 80.88 86 TYR A O 1
ATOM 677 N N . GLN A 1 87 ? -2.281 6.297 12.051 1.00 84.06 87 GLN A N 1
ATOM 678 C CA . GLN A 1 87 ? -3.355 7.308 12.050 1.00 84.06 87 GLN A CA 1
ATOM 679 C C . GLN A 1 87 ? -3.611 7.880 10.649 1.00 84.06 87 GLN A C 1
ATOM 681 O O . GLN A 1 87 ? -4.740 7.893 10.182 1.00 84.06 87 GLN A O 1
ATOM 686 N N . HIS A 1 88 ? -2.547 8.227 9.919 1.00 81.06 88 HIS A N 1
ATOM 687 C CA . HIS A 1 88 ? -2.645 8.742 8.549 1.00 81.06 88 HIS A CA 1
ATOM 688 C C . HIS A 1 88 ? -3.362 7.784 7.576 1.00 81.06 88 HIS A C 1
ATOM 690 O O . HIS A 1 88 ? -4.057 8.229 6.666 1.00 81.06 88 HIS A O 1
ATOM 696 N N . VAL A 1 89 ? -3.206 6.468 7.762 1.00 82.25 89 VAL A N 1
ATOM 697 C CA . VAL A 1 89 ? -3.903 5.449 6.966 1.00 82.25 89 VAL A CA 1
ATOM 698 C C . VAL A 1 89 ? -5.378 5.402 7.353 1.00 82.25 89 VAL A C 1
ATOM 700 O O . VAL A 1 89 ? -6.228 5.327 6.471 1.00 82.25 89 VAL A O 1
ATOM 703 N N . LEU A 1 90 ? -5.689 5.455 8.651 1.00 84.12 90 LEU A N 1
ATOM 704 C CA . LEU A 1 90 ? -7.065 5.445 9.158 1.00 84.12 90 LEU A CA 1
ATOM 705 C C . LEU A 1 90 ? -7.847 6.680 8.685 1.00 84.12 90 LEU A C 1
ATOM 707 O O . LEU A 1 90 ? -8.982 6.539 8.223 1.00 84.12 90 LEU A O 1
ATOM 711 N N . ASP A 1 91 ? -7.208 7.851 8.691 1.00 86.25 91 ASP A N 1
ATOM 712 C CA . ASP A 1 91 ? -7.773 9.099 8.175 1.00 86.25 91 ASP A CA 1
ATOM 713 C C . ASP A 1 91 ? -8.077 8.987 6.669 1.00 86.25 91 ASP A C 1
ATOM 715 O O . ASP A 1 91 ? -9.179 9.309 6.225 1.00 86.25 91 ASP A O 1
ATOM 719 N N . GLU A 1 92 ? -7.136 8.464 5.868 1.00 85.00 92 GLU A N 1
ATOM 720 C CA . GLU A 1 92 ? -7.343 8.244 4.425 1.00 85.00 92 GLU A CA 1
ATOM 721 C C . GLU A 1 92 ? -8.427 7.199 4.119 1.00 85.00 92 GLU A C 1
ATOM 723 O O . GLU A 1 92 ? -9.033 7.229 3.045 1.00 85.00 92 GLU A O 1
ATOM 728 N N . LEU A 1 93 ? -8.691 6.279 5.048 1.00 84.19 93 LEU A N 1
ATOM 729 C CA . LEU A 1 93 ? -9.775 5.304 4.945 1.00 84.19 93 LEU A CA 1
ATOM 730 C C . LEU A 1 93 ? -11.140 5.860 5.374 1.00 84.19 93 LEU A C 1
ATOM 732 O O . LEU A 1 93 ? -12.140 5.159 5.191 1.00 84.19 93 LEU A O 1
ATOM 736 N N . GLY A 1 94 ? -11.193 7.083 5.914 1.00 79.31 94 GLY A N 1
ATOM 737 C CA . GLY A 1 94 ? -12.411 7.698 6.440 1.00 79.31 94 GLY A CA 1
ATOM 738 C C . GLY A 1 94 ? -12.861 7.109 7.780 1.00 79.31 94 GLY A C 1
ATOM 739 O O . GLY A 1 94 ? -14.059 7.066 8.042 1.00 79.31 94 GLY A O 1
ATOM 740 N N . ARG A 1 95 ? -11.921 6.608 8.594 1.00 63.25 95 ARG A N 1
ATOM 741 C CA . ARG A 1 95 ? -12.166 6.048 9.938 1.00 63.25 95 ARG A CA 1
ATOM 742 C C . ARG A 1 95 ? -11.629 6.934 11.077 1.00 63.25 95 ARG A C 1
ATOM 744 O O . ARG A 1 95 ? -11.261 6.402 12.121 1.00 63.25 95 ARG A O 1
ATOM 751 N N . ALA A 1 96 ? -11.553 8.246 10.849 1.00 50.94 96 ALA A N 1
ATOM 752 C CA . ALA A 1 96 ? -11.230 9.227 11.888 1.00 50.94 96 ALA A CA 1
ATOM 753 C C . ALA A 1 96 ? -12.342 9.315 12.944 1.00 50.94 96 ALA A C 1
ATOM 755 O O . ALA A 1 96 ? -13.529 9.255 12.545 1.00 50.94 96 ALA A O 1
#

Foldseek 3Di:
DVVVQQFDDPNDGDALVVAGWWDADCDDPRGPHTDDDPVLVVCVVVQQWDWDPPVDPTTGTHGDPVVLVVVVVLVVDCVSPVCVGCVNVCVSNVND

Sequence (96 aa):
MIRNEFMVRFGQAPRLKTGILVKRWATGPNKGQPKPGAVIQGMLDRGLLELRDDGAHWLRARFTKAGLAALRHMAEDPRALPPGEYQHVLDELGRA

pLDDT: mean 81.57, std 12.11, range [46.0, 94.25]

Radius of gyration: 14.23 Å; chains: 1; bounding box: 32×23×37 Å

Secondary structure (DSSP, 8-state):
-GGGGSS-BTTBPPPTTT-EEEEEP-SSTTTTSEE--HHHHHHHHTTSEEE---S-SSEEEEE-HHHHHHHHHHTTSTTTS-HHHHHHHHHHTT--